Protein AF-A0A7S2C6B4-F1 (afdb_monomer)

Structure (mmCIF, N/CA/C/O backbone):
data_AF-A0A7S2C6B4-F1
#
_entry.id   AF-A0A7S2C6B4-F1
#
loop_
_atom_site.group_PDB
_atom_site.id
_atom_site.type_symbol
_atom_site.label_atom_id
_atom_site.label_alt_id
_atom_site.label_comp_id
_atom_site.label_asym_id
_atom_site.label_entity_id
_atom_site.label_seq_id
_atom_site.pdbx_PDB_ins_code
_atom_site.Cartn_x
_atom_site.Cartn_y
_atom_site.Cartn_z
_atom_site.occupancy
_atom_site.B_iso_or_equiv
_atom_site.auth_seq_id
_atom_site.auth_comp_id
_atom_site.auth_asym_id
_atom_site.auth_atom_id
_atom_site.pdbx_PDB_model_num
ATOM 1 N N . ALA A 1 1 ? 11.530 27.126 -8.530 1.00 36.25 1 ALA A N 1
ATOM 2 C CA . ALA A 1 1 ? 12.152 25.806 -8.735 1.00 36.25 1 ALA A CA 1
ATOM 3 C C . ALA A 1 1 ? 11.802 25.350 -10.143 1.00 36.25 1 ALA A C 1
ATOM 5 O O . ALA A 1 1 ? 10.624 25.325 -10.472 1.00 36.25 1 ALA A O 1
ATOM 6 N N . SER A 1 2 ? 12.800 25.120 -10.995 1.00 27.25 2 SER A N 1
ATOM 7 C CA . SER A 1 2 ? 12.590 24.554 -12.332 1.00 27.25 2 SER A CA 1
ATOM 8 C C . SER A 1 2 ? 12.256 23.076 -12.157 1.00 27.25 2 SER A C 1
ATOM 10 O O . SER A 1 2 ? 13.082 22.339 -11.627 1.00 27.25 2 SER A O 1
ATOM 12 N N . ALA A 1 3 ? 11.052 22.653 -12.540 1.00 26.67 3 ALA A N 1
ATOM 13 C CA . ALA A 1 3 ? 10.725 21.238 -12.624 1.00 26.67 3 ALA A CA 1
ATOM 14 C C . ALA A 1 3 ? 11.462 20.669 -13.842 1.00 26.67 3 ALA A C 1
ATOM 16 O O . ALA A 1 3 ? 11.005 20.804 -14.976 1.00 26.67 3 ALA A O 1
ATOM 17 N N . THR A 1 4 ? 12.648 20.104 -13.621 1.00 36.50 4 THR A N 1
ATOM 18 C CA . THR A 1 4 ? 13.326 19.296 -14.632 1.00 36.50 4 THR A CA 1
ATOM 19 C C . THR A 1 4 ? 12.433 18.088 -14.886 1.00 36.50 4 THR A C 1
ATOM 21 O O . THR A 1 4 ? 12.272 17.232 -14.020 1.00 36.50 4 THR A O 1
ATOM 24 N N . VAL A 1 5 ? 11.762 18.069 -16.036 1.00 41.09 5 VAL A N 1
ATOM 25 C CA . VAL A 1 5 ? 10.973 16.917 -16.470 1.00 41.09 5 VAL A CA 1
ATOM 26 C C . VAL A 1 5 ? 11.953 15.762 -16.644 1.00 41.09 5 VAL A C 1
ATOM 28 O O . VAL A 1 5 ? 12.803 15.812 -17.530 1.00 41.09 5 VAL A O 1
ATOM 31 N N . PHE A 1 6 ? 11.861 14.759 -15.771 1.00 48.81 6 PHE A N 1
ATOM 32 C CA . PHE A 1 6 ? 12.649 13.532 -15.842 1.00 48.81 6 PHE A CA 1
ATOM 33 C C . PHE A 1 6 ? 12.319 12.800 -17.149 1.00 48.81 6 PHE A C 1
ATOM 35 O O . PHE A 1 6 ? 11.300 12.123 -17.249 1.00 48.81 6 PHE A O 1
ATOM 42 N N . ARG A 1 7 ? 13.159 12.986 -18.172 1.00 48.19 7 ARG A N 1
ATOM 43 C CA . ARG A 1 7 ? 13.064 12.287 -19.466 1.00 48.19 7 ARG A CA 1
ATOM 44 C C . ARG A 1 7 ? 13.797 10.946 -19.471 1.00 48.19 7 ARG A C 1
ATOM 46 O O . ARG A 1 7 ? 13.500 10.105 -20.307 1.00 48.19 7 ARG A O 1
ATOM 53 N N . GLU A 1 8 ? 14.688 10.719 -18.509 1.00 49.28 8 GLU A N 1
ATOM 54 C CA . GLU A 1 8 ? 15.528 9.516 -18.445 1.00 49.28 8 GLU A CA 1
ATOM 55 C C . GLU A 1 8 ? 14.711 8.227 -18.289 1.00 49.28 8 GLU A C 1
ATOM 57 O O . GLU A 1 8 ? 15.051 7.222 -18.899 1.00 49.28 8 GLU A O 1
ATOM 62 N N . GLY A 1 9 ? 13.575 8.251 -17.579 1.00 46.28 9 GLY A N 1
ATOM 63 C CA . GLY A 1 9 ? 12.690 7.082 -17.466 1.00 46.28 9 GLY A CA 1
ATOM 64 C C . GLY A 1 9 ? 12.099 6.601 -18.801 1.00 46.28 9 GLY A C 1
ATOM 65 O O . GLY A 1 9 ? 11.677 5.453 -18.883 1.00 46.28 9 GLY A O 1
ATOM 66 N N . LEU A 1 10 ? 12.090 7.461 -19.830 1.00 48.50 10 LEU A N 1
ATOM 67 C CA . LEU A 1 10 ? 11.632 7.164 -21.192 1.00 48.50 10 LEU A CA 1
ATOM 68 C C . LEU A 1 10 ? 12.767 6.754 -22.146 1.00 48.50 10 LEU A C 1
ATOM 70 O O . LEU A 1 10 ? 12.484 6.105 -23.145 1.00 48.50 10 LEU A O 1
ATOM 74 N N . GLU A 1 11 ? 14.016 7.155 -21.887 1.00 51.03 11 GLU A N 1
ATOM 75 C CA . GLU A 1 11 ? 15.177 6.815 -22.737 1.00 51.03 11 GLU A CA 1
ATOM 76 C C . GLU A 1 11 ? 15.899 5.548 -22.274 1.00 51.03 11 GLU A C 1
ATOM 78 O O . GLU A 1 11 ? 16.556 4.864 -23.065 1.00 51.03 11 GLU A O 1
ATOM 83 N N . VAL A 1 12 ? 15.727 5.197 -20.998 1.00 50.22 12 VAL A N 1
ATOM 84 C CA . VAL A 1 12 ? 16.008 3.858 -20.500 1.00 50.22 12 VAL A CA 1
ATOM 85 C C . VAL A 1 12 ? 15.192 2.909 -21.378 1.00 50.22 12 VAL A C 1
ATOM 87 O O . VAL A 1 12 ? 13.972 3.004 -21.476 1.00 50.22 12 VAL A O 1
ATOM 90 N N . VAL A 1 13 ? 15.906 1.994 -22.021 1.00 52.84 13 VAL A N 1
ATOM 91 C CA . VAL A 1 13 ? 15.406 0.829 -22.744 1.00 52.84 13 VAL A CA 1
ATOM 92 C C . VAL A 1 13 ? 15.121 0.894 -24.254 1.00 52.84 13 VAL A C 1
ATOM 94 O O . VAL A 1 13 ? 14.290 0.167 -24.774 1.00 52.84 13 VAL A O 1
ATOM 97 N N . ALA A 1 14 ? 15.941 1.573 -25.048 1.00 49.19 14 ALA A N 1
ATOM 98 C CA . ALA A 1 14 ? 15.907 1.339 -26.503 1.00 49.19 14 ALA A CA 1
ATOM 99 C C . ALA A 1 14 ? 16.356 -0.085 -26.951 1.00 49.19 14 ALA A C 1
ATOM 101 O O . ALA A 1 14 ? 16.267 -0.390 -28.136 1.00 49.19 14 ALA A O 1
ATOM 102 N N . ASN A 1 15 ? 16.843 -0.965 -26.051 1.00 50.81 15 ASN A N 1
ATOM 103 C CA . ASN A 1 15 ? 17.500 -2.227 -26.446 1.00 50.81 15 ASN A CA 1
ATOM 104 C C . ASN A 1 15 ? 16.977 -3.542 -25.825 1.00 50.81 15 ASN A C 1
ATOM 106 O O . ASN A 1 15 ? 17.427 -4.590 -26.284 1.00 50.81 15 ASN A O 1
ATOM 110 N N . SER A 1 16 ? 16.059 -3.533 -24.841 1.00 55.06 16 SER A N 1
ATOM 111 C CA . SER A 1 16 ? 15.252 -4.700 -24.378 1.00 55.06 16 SER A CA 1
ATOM 112 C C . SER A 1 16 ? 14.474 -4.367 -23.092 1.00 55.06 16 SER A C 1
ATOM 114 O O . SER A 1 16 ? 15.006 -4.565 -21.999 1.00 55.06 16 SER A O 1
ATOM 116 N N . ALA A 1 17 ? 13.229 -3.864 -23.170 1.00 60.38 17 ALA A N 1
ATOM 117 C CA . ALA A 1 17 ? 12.369 -3.762 -21.974 1.00 60.38 17 ALA A CA 1
ATOM 118 C C . ALA A 1 17 ? 11.771 -5.111 -21.674 1.00 60.38 17 ALA A C 1
ATOM 120 O O . ALA A 1 17 ? 10.615 -5.408 -21.971 1.00 60.38 17 ALA A O 1
ATOM 121 N N . GLU A 1 18 ? 12.599 -5.935 -21.062 1.00 71.25 18 GLU A N 1
ATOM 122 C CA . GLU A 1 18 ? 12.124 -7.016 -20.231 1.00 71.25 18 GLU A CA 1
ATOM 123 C C . GLU A 1 18 ? 12.005 -6.501 -18.796 1.00 71.25 18 GLU A C 1
ATOM 125 O O . GLU A 1 18 ? 12.754 -5.620 -18.369 1.00 71.25 18 GLU A O 1
ATOM 130 N N . ASN A 1 19 ? 11.035 -7.022 -18.047 1.00 76.12 19 ASN A N 1
ATOM 131 C CA . ASN A 1 19 ? 10.945 -6.717 -16.623 1.00 76.12 19 ASN A CA 1
ATOM 132 C C . ASN A 1 19 ? 12.247 -7.181 -15.949 1.00 76.12 19 ASN A C 1
ATOM 134 O O . ASN A 1 19 ? 12.717 -8.289 -16.204 1.00 76.12 19 ASN A O 1
ATOM 138 N N . GLY A 1 20 ? 12.830 -6.330 -15.109 1.00 75.94 20 GLY A N 1
ATOM 139 C CA . GLY A 1 20 ? 14.137 -6.548 -14.491 1.00 75.94 20 GLY A CA 1
ATOM 140 C C . GLY A 1 20 ? 15.334 -6.120 -15.348 1.00 75.94 20 GLY A C 1
ATOM 141 O O . GLY A 1 20 ? 16.466 -6.223 -14.878 1.00 75.94 20 GLY A O 1
ATOM 142 N N . ALA A 1 21 ? 15.129 -5.620 -16.575 1.00 79.81 21 ALA A N 1
ATOM 143 C CA . ALA A 1 21 ? 16.207 -5.003 -17.344 1.00 79.81 21 ALA A CA 1
ATOM 144 C C . ALA A 1 21 ? 16.736 -3.761 -16.612 1.00 79.81 21 ALA A C 1
ATOM 146 O O . ALA A 1 21 ? 15.961 -2.983 -16.050 1.00 79.81 21 ALA A O 1
ATOM 147 N N . THR A 1 22 ? 18.053 -3.565 -16.631 1.00 80.12 22 THR A N 1
ATOM 148 C CA . THR A 1 22 ? 18.707 -2.428 -15.978 1.00 80.12 22 THR A CA 1
ATOM 149 C C . THR A 1 22 ? 19.545 -1.615 -16.956 1.00 80.12 22 THR A C 1
ATOM 151 O O . THR A 1 22 ? 20.065 -2.130 -17.945 1.00 80.12 22 THR A O 1
ATOM 154 N N . THR A 1 23 ? 19.687 -0.325 -16.672 1.00 77.19 23 THR A N 1
ATOM 155 C CA . THR A 1 23 ? 20.652 0.570 -17.318 1.00 77.19 23 THR A CA 1
ATOM 156 C C . THR A 1 23 ? 21.228 1.529 -16.281 1.00 77.19 23 THR A C 1
ATOM 158 O O . THR A 1 23 ? 20.767 1.581 -15.142 1.00 77.19 23 THR A O 1
ATOM 161 N N . THR A 1 24 ? 22.230 2.303 -16.671 1.00 77.56 24 THR A N 1
ATOM 162 C CA . THR A 1 24 ? 22.796 3.378 -15.855 1.00 77.56 24 THR A CA 1
ATOM 163 C C . THR A 1 24 ? 22.259 4.718 -16.355 1.00 77.56 24 THR A C 1
ATOM 165 O O . THR A 1 24 ? 22.302 4.967 -17.559 1.00 77.56 24 THR A O 1
ATOM 168 N N . GLY A 1 25 ? 21.712 5.540 -15.456 1.00 71.62 25 GLY A N 1
ATOM 169 C CA . GLY A 1 25 ? 21.288 6.912 -15.755 1.00 71.62 25 GLY A CA 1
ATOM 170 C C . GLY A 1 25 ? 22.475 7.867 -15.907 1.00 71.62 25 GLY A C 1
ATOM 171 O O . GLY A 1 25 ? 23.613 7.510 -15.593 1.00 71.62 25 GLY A O 1
ATOM 172 N N . ASP A 1 26 ? 22.216 9.099 -16.351 1.00 71.25 26 ASP A N 1
ATOM 173 C CA . ASP A 1 26 ? 23.256 10.124 -16.555 1.00 71.25 26 ASP A CA 1
ATOM 174 C C . ASP A 1 26 ? 23.971 10.516 -15.248 1.00 71.25 26 ASP A C 1
ATOM 176 O O . ASP A 1 26 ? 25.105 10.999 -15.257 1.00 71.25 26 ASP A O 1
ATOM 180 N N . ASP A 1 27 ? 23.325 10.270 -14.107 1.00 70.31 27 ASP A N 1
ATOM 181 C CA . ASP A 1 27 ? 23.867 10.454 -12.762 1.00 70.31 27 ASP A CA 1
ATOM 182 C C . ASP A 1 27 ? 24.684 9.256 -12.243 1.00 70.31 27 ASP A C 1
ATOM 184 O O . ASP A 1 27 ? 25.191 9.298 -11.122 1.00 70.31 27 ASP A O 1
ATOM 188 N N . GLY A 1 28 ? 24.859 8.207 -13.052 1.00 75.19 28 GLY A N 1
ATOM 189 C CA . GLY A 1 28 ? 25.600 7.000 -12.684 1.00 75.19 28 GLY A CA 1
ATOM 190 C C . GLY A 1 28 ? 24.797 5.996 -11.849 1.00 75.19 28 GLY A C 1
ATOM 191 O O . GLY A 1 28 ? 25.332 4.942 -11.500 1.00 75.19 28 GLY A O 1
ATOM 192 N N . GLU A 1 29 ? 23.530 6.285 -11.543 1.00 78.31 29 GLU A N 1
ATOM 193 C CA . GLU A 1 29 ? 22.669 5.405 -10.750 1.00 78.31 29 GLU A CA 1
ATOM 194 C C . GLU A 1 29 ? 22.023 4.318 -11.618 1.00 78.31 29 GLU A C 1
ATOM 196 O O . GLU A 1 29 ? 21.730 4.513 -12.801 1.00 78.31 29 GLU A O 1
ATOM 201 N N . VAL A 1 30 ? 21.763 3.149 -11.027 1.00 82.19 30 VAL A N 1
ATOM 202 C CA . VAL A 1 30 ? 21.107 2.041 -11.736 1.00 82.19 30 VAL A CA 1
ATOM 203 C C . VAL A 1 30 ? 19.598 2.278 -11.799 1.00 82.19 30 VAL A C 1
ATOM 205 O O . VAL A 1 30 ? 18.934 2.428 -10.769 1.00 82.19 30 VAL A O 1
ATOM 208 N N . VAL A 1 31 ? 19.062 2.262 -13.017 1.00 83.19 31 VAL A N 1
ATOM 209 C CA . VAL A 1 31 ? 17.630 2.301 -13.323 1.00 83.19 31 VAL A CA 1
ATOM 210 C C . VAL A 1 31 ? 17.178 0.912 -13.755 1.00 83.19 31 VAL A C 1
ATOM 212 O O . VAL A 1 31 ? 17.779 0.309 -14.638 1.00 83.19 31 VAL A O 1
ATOM 215 N N . GLU A 1 32 ? 16.110 0.416 -13.150 1.00 85.94 32 GLU A N 1
ATOM 216 C CA . GLU A 1 32 ? 15.496 -0.885 -13.396 1.00 85.94 32 GLU A CA 1
ATOM 217 C C . GLU A 1 32 ? 14.098 -0.717 -13.990 1.00 85.94 32 GLU A C 1
ATOM 219 O O . GLU A 1 32 ? 13.319 0.129 -13.551 1.00 85.94 32 GLU A O 1
ATOM 224 N N . VAL A 1 33 ? 13.755 -1.557 -14.961 1.00 85.06 33 VAL A N 1
ATOM 225 C CA . VAL A 1 33 ? 12.405 -1.665 -15.515 1.00 85.06 33 VAL A CA 1
ATOM 226 C C . VAL A 1 33 ? 11.575 -2.576 -14.627 1.00 85.06 33 VAL A C 1
ATOM 228 O O . VAL A 1 33 ? 11.818 -3.778 -14.567 1.00 85.06 33 VAL A O 1
ATOM 231 N N . ILE A 1 34 ? 10.558 -2.023 -13.976 1.00 85.38 34 ILE A N 1
ATOM 232 C CA . ILE A 1 34 ? 9.606 -2.810 -13.187 1.00 85.38 34 ILE A CA 1
ATOM 233 C C . ILE A 1 34 ? 8.564 -3.428 -14.119 1.00 85.38 34 ILE A C 1
ATOM 235 O O . ILE A 1 34 ? 8.355 -4.641 -14.101 1.00 85.38 34 ILE A O 1
ATOM 239 N N . TRP A 1 35 ? 7.977 -2.601 -14.990 1.00 84.25 35 TRP A N 1
ATOM 240 C CA . TRP A 1 35 ? 7.002 -3.025 -15.995 1.00 84.25 35 TRP A CA 1
ATOM 241 C C . TRP A 1 35 ? 7.274 -2.378 -17.348 1.00 84.25 35 TRP A C 1
ATOM 243 O O . TRP A 1 35 ? 7.650 -1.208 -17.425 1.00 84.25 35 TRP A O 1
ATOM 253 N N . LYS A 1 36 ? 7.028 -3.130 -18.421 1.00 83.00 36 LYS A N 1
ATOM 254 C CA . LYS A 1 36 ? 7.107 -2.670 -19.814 1.00 83.00 36 LYS A CA 1
ATOM 255 C C . LYS A 1 36 ? 5.753 -2.233 -20.368 1.00 83.00 36 LYS A C 1
ATOM 257 O O . LYS A 1 36 ? 4.713 -2.719 -19.922 1.00 83.00 36 LYS A O 1
ATOM 262 N N . TYR A 1 37 ? 5.769 -1.387 -21.397 1.00 81.44 37 TYR A N 1
ATOM 263 C CA . TYR A 1 37 ? 4.576 -1.178 -22.218 1.00 81.44 37 TYR A CA 1
ATOM 264 C C . TYR A 1 37 ? 4.215 -2.462 -22.973 1.00 81.44 37 TYR A C 1
ATOM 266 O O . TYR A 1 37 ? 5.082 -3.158 -23.504 1.00 81.44 37 TYR A O 1
ATOM 274 N N . THR A 1 38 ? 2.923 -2.775 -23.027 1.00 82.56 38 THR A N 1
ATOM 275 C CA . THR A 1 38 ? 2.388 -3.934 -23.760 1.00 82.56 38 THR A CA 1
ATOM 276 C C . THR A 1 38 ? 1.736 -3.548 -25.086 1.00 82.56 38 THR A C 1
ATOM 278 O O . THR A 1 38 ? 1.417 -4.428 -25.885 1.00 82.56 38 THR A O 1
ATOM 281 N N . ASP A 1 39 ? 1.542 -2.251 -25.339 1.00 80.50 39 ASP A N 1
ATOM 282 C CA . ASP A 1 39 ? 0.969 -1.760 -26.586 1.00 80.50 39 ASP A CA 1
ATOM 283 C C . ASP A 1 39 ? 1.946 -1.869 -27.769 1.00 80.50 39 ASP A C 1
ATOM 285 O O . ASP A 1 39 ? 3.161 -2.017 -27.621 1.00 80.50 39 ASP A O 1
ATOM 289 N N . SER A 1 40 ? 1.398 -1.783 -28.980 1.00 80.44 40 SER A N 1
ATOM 290 C CA . SER A 1 40 ? 2.157 -1.952 -30.219 1.00 80.44 40 SER A CA 1
ATOM 291 C C . SER A 1 40 ? 3.066 -0.776 -30.574 1.00 80.44 40 SER A C 1
ATOM 293 O O . SER A 1 40 ? 3.855 -0.905 -31.503 1.00 80.44 40 SER A O 1
ATOM 295 N N . PHE A 1 41 ? 2.925 0.379 -29.923 1.00 82.75 41 PHE A N 1
ATOM 296 C CA . PHE A 1 41 ? 3.717 1.567 -30.217 1.00 82.75 41 PHE A CA 1
ATOM 297 C C . PHE A 1 41 ? 4.898 1.671 -29.250 1.00 82.75 41 PHE A C 1
ATOM 299 O O . PHE A 1 41 ? 6.033 1.424 -29.646 1.00 82.75 41 PHE A O 1
ATOM 306 N N . PHE A 1 42 ? 4.648 1.958 -27.974 1.00 79.31 42 PHE A N 1
ATOM 307 C CA . PHE A 1 42 ? 5.687 2.092 -26.954 1.00 79.31 42 PHE A CA 1
ATOM 308 C C . PHE A 1 42 ? 6.327 0.747 -26.602 1.00 79.31 42 PHE A C 1
ATOM 310 O O . PHE A 1 42 ? 7.535 0.688 -26.369 1.00 79.31 42 PHE A O 1
ATOM 317 N N . GLY A 1 43 ? 5.554 -0.345 -26.631 1.00 75.94 43 GLY A N 1
ATOM 318 C CA . GLY A 1 43 ? 6.086 -1.693 -26.419 1.00 75.94 43 GLY A CA 1
ATOM 319 C C . GLY A 1 43 ? 7.001 -2.153 -27.557 1.00 75.94 43 GLY A C 1
ATOM 320 O O . GLY A 1 43 ? 8.036 -2.763 -27.299 1.00 75.94 43 GLY A O 1
ATOM 321 N N . ALA A 1 44 ? 6.691 -1.799 -28.812 1.00 76.44 44 ALA A N 1
ATOM 322 C CA . ALA A 1 44 ? 7.563 -2.094 -29.957 1.00 76.44 44 ALA A CA 1
ATOM 323 C C . ALA A 1 44 ? 8.859 -1.268 -29.952 1.00 76.44 44 ALA A C 1
ATOM 325 O O . ALA A 1 44 ? 9.881 -1.726 -30.457 1.00 76.44 44 ALA A O 1
ATOM 326 N N . LEU A 1 45 ? 8.822 -0.072 -29.357 1.00 76.62 45 LEU A N 1
ATOM 327 C CA . LEU A 1 45 ? 10.007 0.749 -29.090 1.00 76.62 45 LEU A CA 1
ATOM 328 C C . LEU A 1 45 ? 10.817 0.249 -27.885 1.00 76.62 45 LEU A C 1
ATOM 330 O O . LEU A 1 45 ? 11.885 0.787 -27.607 1.00 76.62 45 LEU A O 1
ATOM 334 N N . GLY A 1 46 ? 10.321 -0.776 -27.187 1.00 73.56 46 GLY A N 1
ATOM 335 C CA . GLY A 1 46 ? 10.997 -1.389 -26.058 1.00 73.56 46 GLY A CA 1
ATOM 336 C C . GLY A 1 46 ? 11.006 -0.523 -24.809 1.00 73.56 46 GLY A C 1
ATOM 337 O O . GLY A 1 46 ? 11.895 -0.711 -24.005 1.00 73.56 46 GLY A O 1
ATOM 338 N N . LEU A 1 47 ? 10.066 0.404 -24.608 1.00 77.56 47 LEU A N 1
ATOM 339 C CA . LEU A 1 47 ? 10.122 1.326 -23.467 1.00 77.56 47 LEU A CA 1
ATOM 340 C C . LEU A 1 47 ? 9.579 0.714 -22.163 1.00 77.56 47 LEU A C 1
ATOM 342 O O . LEU A 1 47 ? 8.639 -0.090 -22.158 1.00 77.56 47 LEU A O 1
ATOM 346 N N . GLY A 1 48 ? 10.139 1.153 -21.032 1.00 79.44 48 GLY A N 1
ATOM 347 C CA . GLY A 1 48 ? 9.607 0.867 -19.698 1.00 79.44 48 GLY A CA 1
ATOM 348 C C . GLY A 1 48 ? 8.365 1.712 -19.388 1.00 79.44 48 GLY A C 1
ATOM 349 O O . GLY A 1 48 ? 8.382 2.929 -19.548 1.00 79.44 48 GLY A O 1
ATOM 350 N N . ALA A 1 49 ? 7.291 1.079 -18.918 1.00 82.00 49 ALA A N 1
ATOM 351 C CA . ALA A 1 49 ? 6.093 1.761 -18.418 1.00 82.00 49 ALA A CA 1
ATOM 352 C C . ALA A 1 49 ? 6.264 2.225 -16.964 1.00 82.00 49 ALA A C 1
ATOM 354 O O . ALA A 1 49 ? 5.768 3.289 -16.586 1.00 82.00 49 ALA A O 1
ATOM 355 N N . VAL A 1 50 ? 6.991 1.440 -16.162 1.00 84.75 50 VAL A N 1
ATOM 356 C CA . VAL A 1 50 ? 7.385 1.785 -14.794 1.00 84.75 50 VAL A CA 1
ATOM 357 C C . VAL A 1 50 ? 8.852 1.481 -14.595 1.00 84.75 50 VAL A C 1
ATOM 359 O O . VAL A 1 50 ? 9.307 0.376 -14.901 1.00 84.75 50 VAL A O 1
ATOM 362 N N . THR A 1 51 ? 9.579 2.445 -14.044 1.00 85.38 51 THR A N 1
ATOM 363 C CA . THR A 1 51 ? 10.999 2.297 -13.734 1.00 85.38 51 THR A CA 1
ATOM 364 C C . THR A 1 51 ? 11.285 2.649 -12.284 1.00 85.38 51 THR A C 1
ATOM 366 O O . THR A 1 51 ? 10.617 3.484 -11.676 1.00 85.38 51 THR A O 1
ATOM 369 N N . ARG A 1 52 ? 12.291 1.989 -11.720 1.00 85.12 52 ARG A N 1
ATOM 370 C CA . ARG A 1 52 ? 12.792 2.195 -10.366 1.00 85.12 52 ARG A CA 1
ATOM 371 C C . ARG A 1 52 ? 14.250 2.613 -10.439 1.00 85.12 52 ARG A C 1
ATOM 373 O O . ARG A 1 52 ? 15.038 1.989 -11.137 1.00 85.12 52 ARG A O 1
ATOM 380 N N . ARG A 1 53 ? 14.636 3.608 -9.650 1.00 84.44 53 ARG A N 1
ATOM 381 C CA . ARG A 1 53 ? 16.028 4.011 -9.456 1.00 84.44 53 ARG A CA 1
ATOM 382 C C . ARG A 1 53 ? 16.340 4.057 -7.972 1.00 84.44 53 ARG A C 1
ATOM 384 O O . ARG A 1 53 ? 15.629 4.717 -7.215 1.00 84.44 53 ARG A O 1
ATOM 391 N N . ARG A 1 54 ? 17.407 3.380 -7.554 1.00 80.56 54 ARG A N 1
ATOM 392 C CA . ARG A 1 54 ? 17.922 3.479 -6.183 1.00 80.56 54 ARG A CA 1
ATOM 393 C C . ARG A 1 54 ? 19.008 4.543 -6.155 1.00 80.56 54 ARG A C 1
ATOM 395 O O . ARG A 1 54 ? 19.908 4.507 -6.979 1.00 80.56 54 ARG A O 1
ATOM 402 N N . LEU A 1 55 ? 18.886 5.494 -5.237 1.00 79.69 55 LEU A N 1
ATOM 403 C CA . LEU A 1 55 ? 19.838 6.581 -5.049 1.00 79.69 55 LEU A CA 1
ATOM 404 C C . LEU A 1 55 ? 20.909 6.115 -4.063 1.00 79.69 55 LEU A C 1
ATOM 406 O O . LEU A 1 55 ? 20.583 5.746 -2.930 1.00 79.69 55 LEU A O 1
ATOM 410 N N . SER A 1 56 ? 22.168 6.125 -4.492 1.00 71.25 56 SER A N 1
ATOM 411 C CA . SER A 1 56 ? 23.324 5.668 -3.716 1.00 71.25 56 SER A CA 1
ATOM 412 C C . SER A 1 56 ? 24.197 6.816 -3.187 1.00 71.25 56 SER A C 1
ATOM 414 O O . SER A 1 56 ? 25.236 6.580 -2.568 1.00 71.25 56 SER A O 1
ATOM 416 N N . SER A 1 57 ? 23.773 8.070 -3.381 1.00 65.56 57 SER A N 1
ATOM 417 C CA . SER A 1 57 ? 24.568 9.249 -3.022 1.00 65.56 57 SER A CA 1
ATOM 418 C C . SER A 1 57 ? 24.909 9.362 -1.523 1.00 65.56 57 SER A C 1
ATOM 420 O O . SER A 1 57 ? 24.153 8.955 -0.640 1.00 65.56 57 SER A O 1
ATOM 422 N N . ALA A 1 58 ? 26.024 10.043 -1.230 1.00 55.84 58 ALA A N 1
ATOM 423 C CA . ALA A 1 58 ? 26.523 10.322 0.123 1.00 55.84 58 ALA A CA 1
ATOM 424 C C . ALA A 1 58 ? 25.551 11.111 1.035 1.00 55.84 58 ALA A C 1
ATOM 426 O O . ALA A 1 58 ? 25.798 11.219 2.234 1.00 55.84 58 ALA A O 1
ATOM 427 N N . ALA A 1 59 ? 24.463 11.666 0.484 1.00 57.09 59 ALA A N 1
ATOM 428 C CA . ALA A 1 59 ? 23.426 12.392 1.219 1.00 57.09 59 ALA A CA 1
ATOM 429 C C . ALA A 1 59 ? 22.295 11.489 1.758 1.00 57.09 59 ALA A C 1
ATOM 431 O O . ALA A 1 59 ? 21.445 11.972 2.505 1.00 57.09 59 ALA A O 1
ATOM 432 N N . GLY A 1 60 ? 22.285 10.197 1.409 1.00 60.41 60 GLY A N 1
ATOM 433 C CA . GLY A 1 60 ? 21.325 9.215 1.915 1.00 60.41 60 GLY A CA 1
ATOM 434 C C . GLY A 1 60 ? 20.898 8.190 0.864 1.00 60.41 60 GLY A C 1
ATOM 435 O O . GLY A 1 60 ? 20.928 8.458 -0.336 1.00 60.41 60 GLY A O 1
ATOM 436 N N . SER A 1 61 ? 20.474 7.017 1.338 1.00 72.12 61 SER A N 1
ATOM 437 C CA . SER A 1 61 ? 19.814 5.995 0.523 1.00 72.12 61 SER A CA 1
ATOM 438 C C . SER A 1 61 ? 18.365 6.390 0.247 1.00 72.12 61 SER A C 1
ATOM 440 O O . SER A 1 61 ? 17.647 6.774 1.172 1.00 72.12 61 SER A O 1
ATOM 442 N N . GLY A 1 62 ? 17.915 6.247 -0.995 1.00 77.88 62 GLY A N 1
ATOM 443 C CA . GLY A 1 62 ? 16.529 6.514 -1.371 1.00 77.88 62 GLY A CA 1
ATOM 444 C C . GLY A 1 62 ? 16.112 5.747 -2.616 1.00 77.88 62 GLY A C 1
ATOM 445 O O . GLY A 1 62 ? 16.929 5.104 -3.272 1.00 77.88 62 GLY A O 1
ATOM 446 N N . GLU A 1 63 ? 14.833 5.823 -2.951 1.00 81.88 63 GLU A N 1
ATOM 447 C CA . GLU A 1 63 ? 14.269 5.206 -4.146 1.00 81.88 63 GLU A CA 1
ATOM 448 C C . GLU A 1 63 ? 13.375 6.217 -4.862 1.00 81.88 63 GLU A C 1
ATOM 450 O O . GLU A 1 63 ? 12.649 6.984 -4.228 1.00 81.88 63 GLU A O 1
ATOM 455 N N . VAL A 1 64 ? 13.448 6.224 -6.189 1.00 83.75 64 VAL A N 1
ATOM 456 C CA . VAL A 1 64 ? 12.544 6.968 -7.063 1.00 83.75 64 VAL A CA 1
ATOM 457 C C . VAL A 1 64 ? 11.868 5.966 -7.979 1.00 83.75 64 VAL A C 1
ATOM 459 O O . VAL A 1 64 ? 12.545 5.210 -8.677 1.00 83.75 64 VAL A O 1
ATOM 462 N N . VAL A 1 65 ? 10.540 5.980 -7.995 1.00 84.88 65 VAL A N 1
ATOM 463 C CA . VAL A 1 65 ? 9.737 5.169 -8.908 1.00 84.88 65 VAL A CA 1
ATOM 464 C C . VAL A 1 65 ? 9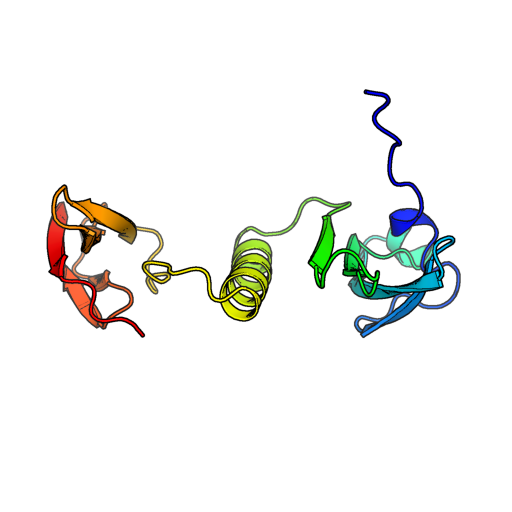.004 6.101 -9.863 1.00 84.88 65 VAL A C 1
ATOM 466 O O . VAL A 1 65 ? 8.289 7.005 -9.431 1.00 84.88 65 VAL A O 1
ATOM 469 N N . TYR A 1 66 ? 9.213 5.908 -11.163 1.00 84.25 66 TYR A N 1
ATOM 470 C CA . TYR A 1 66 ? 8.551 6.661 -12.220 1.00 84.25 66 TYR A CA 1
ATOM 471 C C . TYR A 1 66 ? 7.458 5.810 -12.857 1.00 84.25 66 TYR A C 1
ATOM 473 O O . TYR A 1 66 ? 7.708 4.686 -13.288 1.00 84.25 66 TYR A O 1
ATOM 481 N N . VAL A 1 67 ? 6.254 6.374 -12.941 1.00 86.06 67 VAL A N 1
ATOM 482 C CA . VAL A 1 67 ? 5.079 5.761 -13.563 1.00 86.06 67 VAL A CA 1
ATOM 483 C C . VAL A 1 67 ? 4.721 6.574 -14.804 1.00 86.06 67 VAL A C 1
ATOM 485 O O . VAL A 1 67 ? 4.233 7.697 -14.693 1.00 86.06 67 VAL A O 1
ATOM 488 N N . GLY A 1 68 ? 5.005 6.020 -15.983 1.00 79.69 68 GLY A N 1
ATOM 489 C CA . GLY A 1 68 ? 4.777 6.682 -17.272 1.00 79.69 68 GLY A CA 1
ATOM 490 C C . GLY A 1 68 ? 3.413 6.388 -17.904 1.00 79.69 68 GLY A C 1
ATOM 491 O O . GLY A 1 68 ? 3.017 7.082 -18.838 1.00 79.69 68 GLY A O 1
ATOM 492 N N . ALA A 1 69 ? 2.693 5.386 -17.396 1.00 77.31 69 ALA A N 1
ATOM 493 C CA . ALA A 1 69 ? 1.434 4.897 -17.952 1.00 77.31 69 ALA A CA 1
ATOM 494 C C . ALA A 1 69 ? 0.306 4.898 -16.912 1.00 77.31 69 ALA A C 1
ATOM 496 O O . ALA A 1 69 ? 0.551 4.939 -15.708 1.00 77.31 69 ALA A O 1
ATOM 497 N N . GLY A 1 70 ? -0.941 4.798 -17.381 1.00 76.75 70 GLY A N 1
ATOM 498 C CA . GLY A 1 70 ? -2.043 4.374 -16.519 1.00 76.75 70 GLY A CA 1
ATOM 499 C C . GLY A 1 70 ? -1.821 2.923 -16.094 1.00 76.75 70 GLY A C 1
ATOM 500 O O . GLY A 1 70 ? -1.586 2.068 -16.945 1.00 76.75 70 GLY A O 1
ATOM 501 N N . ILE A 1 71 ? -1.866 2.663 -14.790 1.00 76.19 71 ILE A N 1
ATOM 502 C CA . ILE A 1 71 ? -1.648 1.339 -14.199 1.00 76.19 71 ILE A CA 1
ATOM 503 C C . ILE A 1 71 ? -2.945 0.902 -13.528 1.00 76.19 71 ILE A C 1
ATOM 505 O O . ILE A 1 71 ? -3.647 1.728 -12.940 1.00 76.19 71 ILE A O 1
ATOM 509 N N . GLU A 1 72 ? -3.252 -0.390 -13.616 1.00 78.50 72 GLU A N 1
ATOM 510 C CA . GLU A 1 72 ? -4.366 -0.985 -12.881 1.00 78.50 72 GLU A CA 1
ATOM 511 C C . GLU A 1 72 ? -4.179 -0.780 -11.363 1.00 78.50 72 GLU A C 1
ATOM 513 O O . GLU A 1 72 ? -3.062 -0.942 -10.853 1.00 78.50 72 GLU A O 1
ATOM 518 N N . PRO A 1 73 ? -5.233 -0.399 -10.619 1.00 76.25 73 PRO A N 1
ATOM 519 C CA . PRO A 1 73 ? -5.120 -0.074 -9.199 1.00 76.25 73 PRO A CA 1
ATOM 520 C C . PRO A 1 73 ? -4.428 -1.156 -8.359 1.00 76.25 73 PRO A C 1
ATOM 522 O O . PRO A 1 73 ? -3.618 -0.825 -7.495 1.00 76.25 73 PRO A O 1
ATOM 525 N N . GLU A 1 74 ? -4.678 -2.437 -8.633 1.00 77.81 74 GLU A N 1
ATOM 526 C CA . GLU A 1 74 ? -4.112 -3.567 -7.886 1.00 77.81 74 GLU A CA 1
ATOM 527 C C . GLU A 1 74 ? -2.586 -3.660 -8.036 1.00 77.81 74 GLU A C 1
ATOM 529 O O . GLU A 1 74 ? -1.855 -3.910 -7.068 1.00 77.81 74 GLU A O 1
ATOM 534 N N . ALA A 1 75 ? -2.078 -3.404 -9.243 1.00 77.94 75 ALA A N 1
ATOM 535 C CA . ALA A 1 75 ? -0.643 -3.355 -9.490 1.00 77.94 75 ALA A CA 1
ATOM 536 C C . ALA A 1 75 ? -0.010 -2.166 -8.748 1.00 77.94 75 ALA A C 1
ATOM 538 O O . ALA A 1 75 ? 1.038 -2.312 -8.116 1.00 77.94 75 ALA A O 1
ATOM 539 N N . LEU A 1 76 ? -0.685 -1.011 -8.728 1.00 81.38 76 LEU A N 1
ATOM 540 C CA . LEU A 1 76 ? -0.230 0.160 -7.978 1.00 81.38 76 LEU A CA 1
ATOM 541 C C . LEU A 1 76 ? -0.163 -0.108 -6.465 1.00 81.38 76 LEU A C 1
ATOM 543 O O . LEU A 1 76 ? 0.803 0.294 -5.816 1.00 81.38 76 LEU A O 1
ATOM 547 N N . VAL A 1 77 ? -1.155 -0.819 -5.914 1.00 79.44 77 VAL A N 1
ATOM 548 C CA . VAL A 1 77 ? -1.171 -1.241 -4.503 1.00 79.44 77 VAL A CA 1
ATOM 549 C C . VAL A 1 77 ? 0.026 -2.136 -4.196 1.00 79.44 77 VAL A C 1
ATOM 551 O O . VAL A 1 77 ? 0.690 -1.919 -3.184 1.00 79.44 77 VAL A O 1
ATOM 554 N N . THR A 1 78 ? 0.346 -3.089 -5.073 1.00 80.81 78 THR A N 1
ATOM 555 C CA . THR A 1 78 ? 1.497 -3.994 -4.901 1.00 80.81 78 THR A CA 1
ATOM 556 C C . THR A 1 78 ? 2.812 -3.213 -4.842 1.00 80.81 78 THR A C 1
ATOM 558 O O . THR A 1 78 ? 3.566 -3.338 -3.879 1.00 80.81 78 THR A O 1
ATOM 561 N N . LEU A 1 79 ? 3.043 -2.327 -5.813 1.00 80.69 79 LEU A N 1
ATOM 562 C CA . LEU A 1 79 ? 4.243 -1.489 -5.875 1.00 80.69 79 LEU A CA 1
ATOM 563 C C . LEU A 1 79 ? 4.366 -0.555 -4.661 1.00 80.69 79 LEU A C 1
ATOM 565 O O . LEU A 1 79 ? 5.428 -0.460 -4.048 1.00 80.69 79 LEU A O 1
ATOM 569 N N . ALA A 1 80 ? 3.274 0.110 -4.274 1.00 82.81 80 ALA A N 1
ATOM 570 C CA . ALA A 1 80 ? 3.258 0.976 -3.099 1.00 82.81 80 ALA A CA 1
ATOM 571 C C . ALA A 1 80 ? 3.525 0.187 -1.808 1.00 82.81 80 ALA A C 1
ATOM 573 O O . ALA A 1 80 ? 4.247 0.660 -0.933 1.00 82.81 80 ALA A O 1
ATOM 574 N N . THR A 1 81 ? 2.974 -1.024 -1.699 1.00 81.38 81 THR A N 1
ATOM 575 C CA . THR A 1 81 ? 3.178 -1.926 -0.560 1.00 81.38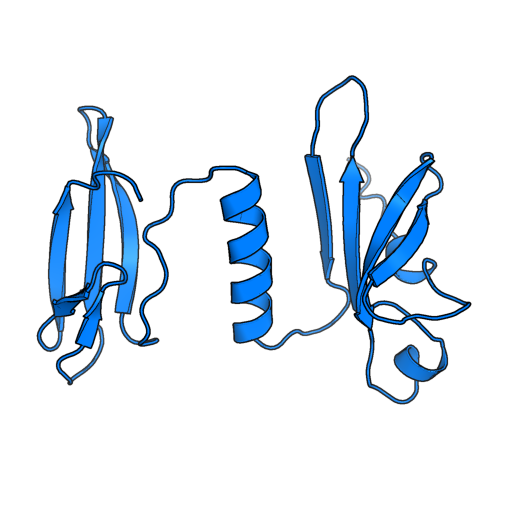 81 THR A CA 1
ATOM 576 C C . THR A 1 81 ? 4.658 -2.277 -0.415 1.00 81.38 81 THR A C 1
ATOM 578 O O . THR A 1 81 ? 5.222 -2.074 0.659 1.00 81.38 81 THR A O 1
ATOM 581 N N . GLU A 1 82 ? 5.320 -2.702 -1.490 1.00 81.94 82 GLU A N 1
ATOM 582 C CA . GLU A 1 82 ? 6.749 -3.033 -1.463 1.00 81.94 82 GLU A CA 1
ATOM 583 C C . GLU A 1 82 ? 7.621 -1.837 -1.050 1.00 81.94 82 GLU A C 1
ATOM 585 O O . GLU A 1 82 ? 8.507 -1.970 -0.202 1.00 81.94 82 GLU A O 1
ATOM 590 N N . THR A 1 83 ? 7.347 -0.646 -1.595 1.00 82.19 83 THR A N 1
ATOM 591 C CA . THR A 1 83 ? 8.095 0.572 -1.251 1.00 82.19 83 THR A CA 1
ATOM 592 C C . THR A 1 83 ? 7.869 0.990 0.208 1.00 82.19 83 THR A C 1
ATOM 594 O O . THR A 1 83 ? 8.821 1.375 0.889 1.00 82.19 83 THR A O 1
ATOM 597 N N . LEU A 1 84 ? 6.636 0.898 0.723 1.00 83.00 84 LEU A N 1
ATOM 598 C CA . LEU A 1 84 ? 6.332 1.205 2.127 1.00 83.00 84 LEU A CA 1
ATOM 599 C C . LEU A 1 84 ? 7.038 0.236 3.086 1.00 83.00 84 LEU A C 1
ATOM 601 O O . LEU A 1 84 ? 7.568 0.681 4.106 1.00 83.00 84 LEU A O 1
ATOM 605 N N . ASP A 1 85 ? 7.096 -1.054 2.739 1.00 82.81 85 ASP A N 1
ATOM 606 C CA . ASP A 1 85 ? 7.815 -2.069 3.520 1.00 82.81 85 ASP A CA 1
ATOM 607 C C . ASP A 1 85 ? 9.316 -1.811 3.543 1.00 82.81 85 ASP A C 1
ATOM 609 O O . ASP A 1 85 ? 9.930 -1.793 4.610 1.00 82.81 85 ASP A O 1
ATOM 613 N N . ALA A 1 86 ? 9.908 -1.547 2.376 1.00 80.31 86 ALA A N 1
ATOM 614 C CA . ALA A 1 86 ? 11.334 -1.257 2.259 1.00 80.31 86 ALA A CA 1
ATOM 615 C C . ALA A 1 86 ? 11.753 -0.025 3.080 1.00 80.31 86 ALA A C 1
ATOM 617 O O . ALA A 1 86 ? 12.879 0.040 3.574 1.00 80.31 86 ALA A O 1
ATOM 618 N N . GLN A 1 87 ? 10.848 0.943 3.248 1.00 81.19 87 GLN A N 1
ATOM 619 C CA . GLN A 1 87 ? 11.080 2.158 4.031 1.00 81.19 87 GLN A CA 1
ATOM 620 C C . GLN A 1 87 ? 10.704 2.018 5.514 1.00 81.19 87 GLN A C 1
ATOM 622 O O . GLN A 1 87 ? 10.899 2.960 6.284 1.00 81.19 87 GLN A O 1
ATOM 627 N N . GLY A 1 88 ? 10.160 0.872 5.936 1.00 82.25 88 GLY A N 1
ATOM 628 C CA . GLY A 1 88 ? 9.695 0.662 7.307 1.00 82.25 88 GLY A CA 1
ATOM 629 C C . GLY A 1 88 ? 8.551 1.600 7.705 1.00 82.25 88 GLY A C 1
ATOM 630 O O . GLY A 1 88 ? 8.411 1.953 8.881 1.00 82.25 88 GLY A O 1
ATOM 631 N N . VAL A 1 89 ? 7.748 2.051 6.736 1.00 84.94 89 VAL A N 1
ATOM 632 C CA . VAL A 1 89 ? 6.607 2.928 7.001 1.00 84.94 89 VAL A CA 1
ATOM 633 C C . VAL A 1 89 ? 5.496 2.104 7.638 1.00 84.94 89 VAL A C 1
ATOM 635 O O . VAL A 1 89 ? 4.949 1.184 7.032 1.00 84.94 89 VAL A O 1
ATOM 638 N N . LYS A 1 90 ? 5.123 2.466 8.870 1.00 86.00 90 LYS A N 1
ATOM 639 C CA . LYS A 1 90 ? 3.984 1.850 9.560 1.00 86.00 90 LYS A CA 1
ATOM 640 C C . LYS A 1 90 ? 2.707 2.067 8.754 1.00 86.00 90 LYS A C 1
ATOM 642 O O . LYS A 1 90 ? 2.380 3.198 8.394 1.00 86.00 90 LYS A O 1
ATOM 647 N N . ARG A 1 91 ? 1.951 0.995 8.544 1.00 86.88 91 ARG A N 1
ATOM 648 C CA . ARG A 1 91 ? 0.699 0.994 7.782 1.00 86.88 91 ARG A CA 1
ATOM 649 C C . ARG A 1 91 ? -0.329 0.094 8.456 1.00 86.88 91 ARG A C 1
ATOM 651 O O . ARG A 1 91 ? 0.036 -0.836 9.164 1.00 86.88 91 ARG A O 1
ATOM 658 N N . ALA A 1 92 ? -1.610 0.363 8.224 1.00 87.00 92 ALA A N 1
ATOM 659 C CA . ALA A 1 92 ? -2.697 -0.440 8.786 1.00 87.00 92 ALA A CA 1
ATOM 660 C C . ALA A 1 92 ? -2.893 -1.785 8.057 1.00 87.00 92 ALA A C 1
ATOM 662 O O . ALA A 1 92 ? -3.711 -2.595 8.479 1.00 87.00 92 ALA A O 1
ATOM 663 N N . GLY A 1 93 ? -2.150 -2.023 6.971 1.00 84.44 93 GLY A N 1
ATOM 664 C CA . GLY A 1 93 ? -2.361 -3.146 6.061 1.00 84.44 93 GLY A CA 1
ATOM 665 C C . GLY A 1 93 ? -3.522 -2.902 5.094 1.00 84.44 93 GLY A C 1
ATOM 666 O O . GLY A 1 93 ? -4.191 -1.870 5.146 1.00 84.44 93 GLY A O 1
ATOM 667 N N . VAL A 1 94 ? -3.739 -3.861 4.198 1.00 84.44 94 VAL A N 1
ATOM 668 C CA . VAL A 1 94 ? -4.836 -3.871 3.221 1.00 84.44 94 V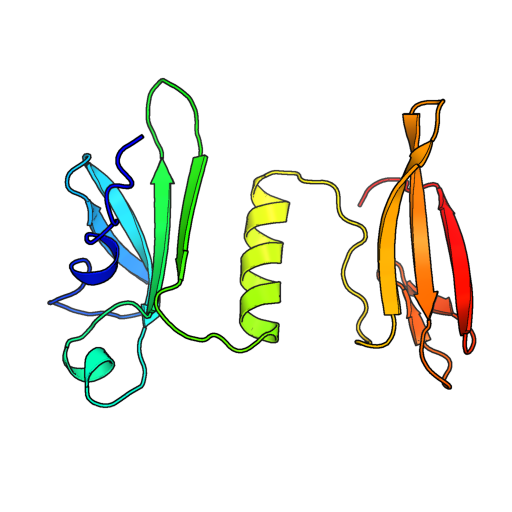AL A CA 1
ATOM 669 C C . VAL A 1 94 ? -5.739 -5.055 3.568 1.00 84.44 94 VAL A C 1
ATOM 671 O O . VAL A 1 94 ? -5.236 -6.113 3.937 1.00 84.44 94 VAL A O 1
ATOM 674 N N . SER A 1 95 ? -7.057 -4.858 3.555 1.00 85.75 95 SER A N 1
ATOM 675 C CA . SER A 1 95 ? -8.013 -5.958 3.742 1.00 85.75 95 SER A CA 1
ATOM 676 C C . SER A 1 95 ? -8.174 -6.724 2.431 1.00 85.75 95 SER A C 1
ATOM 678 O O . SER A 1 95 ? -8.031 -6.146 1.356 1.00 85.75 95 SER A O 1
ATOM 680 N N . ASP A 1 96 ? -8.553 -7.997 2.521 1.00 85.25 96 ASP A N 1
ATOM 681 C CA . ASP A 1 96 ? -8.967 -8.794 1.361 1.00 85.25 96 ASP A CA 1
ATOM 682 C C . ASP A 1 96 ? -10.265 -8.266 0.708 1.00 85.25 96 ASP A C 1
ATOM 684 O O . ASP A 1 96 ? -10.636 -8.710 -0.378 1.00 85.25 96 ASP A O 1
ATOM 688 N N . SER A 1 97 ? -10.970 -7.330 1.358 1.00 89.88 97 SER A N 1
ATOM 689 C CA . SER A 1 97 ? -12.151 -6.647 0.824 1.00 89.88 97 SER A CA 1
ATOM 690 C C . SER A 1 97 ? -11.883 -5.162 0.576 1.00 89.88 97 SER A C 1
ATOM 692 O O . SER A 1 97 ? -11.413 -4.443 1.460 1.00 89.88 97 SER A O 1
ATOM 694 N N . SER A 1 98 ? -12.276 -4.682 -0.607 1.00 90.94 98 SER A N 1
ATOM 695 C CA . SER A 1 98 ? -12.261 -3.258 -0.969 1.00 90.94 98 SER A CA 1
ATOM 696 C C . SER A 1 98 ? -13.222 -2.406 -0.139 1.00 90.94 98 SER A C 1
ATOM 698 O O . SER A 1 98 ? -13.080 -1.187 -0.112 1.00 90.94 98 SER A O 1
ATOM 700 N N . ASP A 1 99 ? -14.188 -3.033 0.535 1.00 95.31 99 ASP A N 1
ATOM 701 C CA . ASP A 1 99 ? -15.165 -2.337 1.373 1.00 95.31 99 ASP A CA 1
ATOM 702 C C . ASP A 1 99 ? -14.596 -1.982 2.753 1.00 95.31 99 ASP A C 1
ATOM 704 O O . ASP A 1 99 ? -15.250 -1.288 3.527 1.00 95.31 99 ASP A O 1
ATOM 708 N N . VAL A 1 100 ? -13.387 -2.447 3.088 1.00 96.06 100 VAL A N 1
ATOM 709 C CA . VAL A 1 100 ? -12.767 -2.188 4.390 1.00 96.06 100 VAL A CA 1
ATOM 710 C C . VAL A 1 100 ? -11.683 -1.127 4.270 1.00 96.06 100 VAL A C 1
ATOM 712 O O . VAL A 1 100 ? -10.586 -1.372 3.767 1.00 96.06 100 VAL A O 1
ATOM 715 N N . GLU A 1 101 ? -11.960 0.048 4.823 1.00 95.56 101 GLU A N 1
ATOM 716 C CA . GLU A 1 101 ? -10.968 1.105 4.994 1.00 95.56 101 GLU A CA 1
ATOM 717 C C . GLU A 1 101 ? -10.179 0.881 6.286 1.00 95.56 101 GLU A C 1
ATOM 719 O O . GLU A 1 101 ? -10.753 0.571 7.333 1.00 95.56 101 GLU A O 1
ATOM 724 N N . GLN A 1 102 ? -8.856 1.061 6.234 1.00 93.94 102 GLN A N 1
ATOM 725 C CA . GLN A 1 102 ? -7.994 0.930 7.406 1.00 93.94 102 GLN A CA 1
ATOM 726 C C . GLN A 1 102 ? -6.964 2.050 7.470 1.00 93.94 102 GLN A C 1
ATOM 728 O O . GLN A 1 102 ? -6.311 2.375 6.480 1.00 93.94 102 GLN A O 1
ATOM 733 N N . LEU A 1 103 ? -6.783 2.621 8.658 1.00 94.81 103 LEU A N 1
ATOM 734 C CA . LEU A 1 103 ? -5.829 3.702 8.886 1.00 94.81 103 LEU A CA 1
ATOM 735 C C . LEU A 1 103 ? -5.201 3.623 10.276 1.00 94.81 103 LEU A C 1
ATOM 737 O O . LEU A 1 103 ? -5.778 3.081 11.221 1.00 94.81 103 LEU A O 1
ATOM 741 N N . LEU A 1 104 ? -3.996 4.182 10.390 1.00 94.62 104 LEU A N 1
ATOM 742 C CA . LEU A 1 104 ? -3.301 4.345 11.661 1.00 94.62 104 LEU A CA 1
ATOM 743 C C . LEU A 1 104 ? -3.428 5.788 12.138 1.00 94.62 104 LEU A C 1
ATOM 745 O O . LEU A 1 104 ? -3.206 6.728 11.375 1.00 94.62 104 LEU A O 1
ATOM 749 N N . ARG A 1 105 ? -3.731 5.969 13.423 1.00 95.19 105 ARG A N 1
ATOM 750 C CA . ARG A 1 105 ? -3.774 7.288 14.057 1.00 95.19 105 ARG A CA 1
ATOM 751 C C . ARG A 1 105 ? -3.032 7.273 15.385 1.00 95.19 105 ARG A C 1
ATOM 753 O O . ARG A 1 105 ? -3.317 6.448 16.246 1.00 95.19 105 ARG A O 1
ATOM 760 N N . ALA A 1 106 ? -2.109 8.212 15.565 1.00 95.00 106 ALA A N 1
ATOM 761 C CA . ALA A 1 106 ? -1.475 8.441 16.858 1.00 95.00 106 ALA A CA 1
ATOM 762 C C . ALA A 1 106 ? -2.372 9.312 17.757 1.00 95.00 106 ALA A C 1
ATOM 764 O O . ALA A 1 106 ? -2.949 10.300 17.291 1.00 95.00 106 ALA A O 1
ATOM 765 N N . ASP A 1 107 ? -2.490 8.953 19.036 1.00 95.00 107 ASP A N 1
ATOM 766 C CA . ASP A 1 107 ? -3.131 9.787 20.056 1.00 95.00 107 ASP A CA 1
ATOM 767 C C . ASP A 1 107 ? -2.153 10.807 20.675 1.00 95.00 107 ASP A C 1
ATOM 769 O O . ASP A 1 107 ? -0.965 10.864 20.347 1.00 95.00 107 ASP A O 1
ATOM 773 N N . SER A 1 108 ? -2.651 11.636 21.597 1.00 96.06 108 SER A N 1
ATOM 774 C CA . SER A 1 108 ? -1.838 12.639 22.302 1.00 96.06 108 SER A CA 1
ATOM 775 C C . SER A 1 108 ? -0.744 12.038 23.192 1.00 96.06 108 SER A C 1
ATOM 777 O O . SER A 1 108 ? 0.195 12.739 23.556 1.00 96.06 108 SER A O 1
ATOM 779 N N . SER A 1 109 ? -0.844 10.750 23.526 1.00 95.56 109 SER A N 1
ATOM 780 C CA . SER A 1 109 ? 0.142 9.987 24.297 1.00 95.56 109 SER A CA 1
ATOM 781 C C . SER A 1 109 ? 1.091 9.182 23.401 1.00 95.56 109 SER A C 1
ATOM 783 O O . SER A 1 109 ? 1.812 8.328 23.906 1.00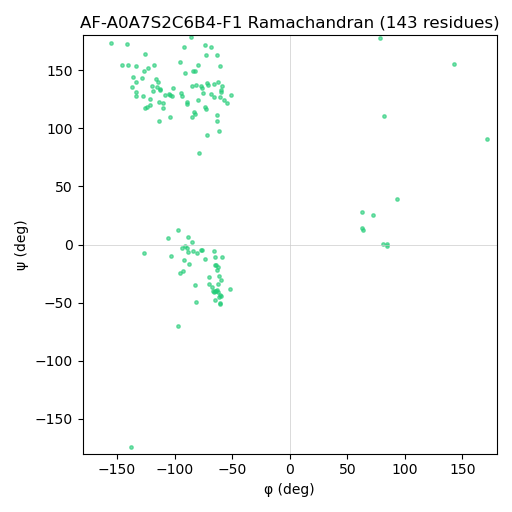 95.56 109 SER A O 1
ATOM 785 N N . GLN A 1 110 ? 1.107 9.446 22.086 1.00 92.88 110 GLN A N 1
ATOM 786 C CA . GLN A 1 110 ? 1.912 8.734 21.083 1.00 92.88 110 GLN A CA 1
ATOM 787 C C . GLN A 1 110 ? 1.568 7.243 20.926 1.00 92.88 110 GLN 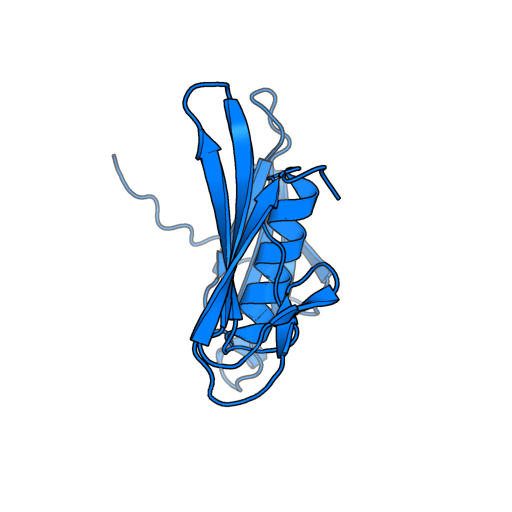A C 1
ATOM 789 O O . GLN A 1 110 ? 2.309 6.505 20.272 1.00 92.88 110 GLN A O 1
ATOM 794 N N . ARG A 1 111 ? 0.431 6.781 21.460 1.00 94.38 111 ARG A N 1
ATOM 795 C CA . ARG A 1 111 ? -0.053 5.428 21.173 1.00 94.38 111 ARG A CA 1
ATOM 796 C C . ARG A 1 111 ? -0.666 5.408 19.789 1.00 94.38 111 ARG A C 1
ATOM 798 O O . ARG A 1 111 ? -1.393 6.325 19.407 1.00 94.38 111 ARG A O 1
ATOM 805 N N . THR A 1 112 ? -0.346 4.369 19.032 1.00 94.94 112 THR A N 1
ATOM 806 C CA . THR A 1 112 ? -0.868 4.192 17.678 1.00 94.94 112 THR A CA 1
ATOM 807 C C . THR A 1 112 ? -2.107 3.315 17.739 1.00 94.94 112 THR A C 1
ATOM 809 O O . THR A 1 112 ? -2.084 2.245 18.336 1.00 94.94 112 THR A O 1
ATOM 812 N N . TRP A 1 113 ? -3.177 3.765 17.100 1.00 95.44 113 TRP A N 1
ATOM 813 C CA . TRP A 1 113 ? -4.448 3.063 17.007 1.00 95.44 113 TRP A CA 1
ATOM 814 C C . TRP A 1 113 ? -4.688 2.639 15.563 1.00 95.44 113 TRP A C 1
ATOM 816 O O . TRP A 1 113 ? -4.516 3.451 14.650 1.00 95.44 113 TRP A O 1
ATOM 826 N N . ARG A 1 114 ? -5.099 1.386 15.366 1.00 95.38 114 ARG A N 1
ATOM 827 C CA . ARG A 1 114 ? -5.634 0.876 14.104 1.00 95.38 114 ARG A CA 1
ATOM 828 C C . ARG A 1 114 ? -7.137 1.101 14.107 1.00 95.38 114 ARG A C 1
ATOM 830 O O . ARG A 1 114 ? -7.834 0.635 15.006 1.00 95.38 114 ARG A O 1
ATOM 837 N N . ILE A 1 115 ? -7.620 1.820 13.105 1.00 97.00 115 ILE A N 1
ATOM 838 C CA . ILE A 1 115 ? -9.044 2.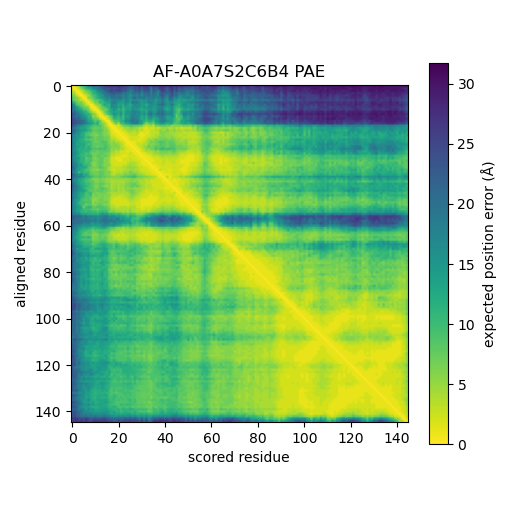037 12.859 1.00 97.00 115 ILE A CA 1
ATOM 839 C C . ILE A 1 115 ? -9.381 1.251 11.597 1.00 97.00 115 ILE A C 1
ATOM 841 O O . ILE A 1 115 ? -8.749 1.480 10.568 1.00 97.00 115 ILE A O 1
ATOM 845 N N . ALA A 1 116 ? 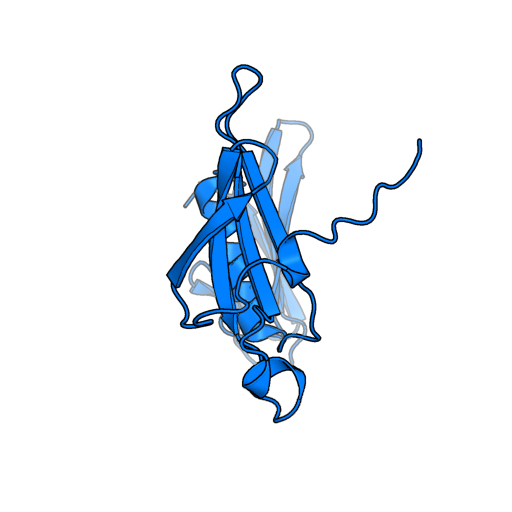-10.328 0.318 11.692 1.00 97.12 116 ALA A N 1
ATOM 846 C CA . ALA A 1 116 ? -10.873 -0.417 10.552 1.00 97.12 116 ALA A CA 1
ATOM 847 C C . ALA A 1 116 ? -12.375 -0.144 10.437 1.00 97.12 116 ALA A C 1
ATOM 849 O O . ALA A 1 116 ? -13.087 -0.206 11.441 1.00 97.12 116 ALA A O 1
ATOM 850 N N . ILE A 1 117 ? -12.836 0.173 9.232 1.00 97.94 117 ILE A N 1
ATOM 851 C CA . ILE A 1 117 ? -14.219 0.554 8.937 1.00 97.94 117 ILE A CA 1
ATOM 852 C C . ILE A 1 117 ? -14.720 -0.357 7.824 1.00 97.94 117 ILE A C 1
ATOM 854 O O . ILE A 1 117 ? -14.171 -0.323 6.726 1.00 97.94 117 ILE A O 1
ATOM 858 N N . ASN A 1 118 ? -15.745 -1.161 8.098 1.00 98.12 118 ASN A N 1
ATOM 859 C CA . ASN A 1 118 ? -16.450 -1.908 7.061 1.00 98.12 118 ASN A CA 1
ATOM 860 C C . ASN A 1 118 ? -17.532 -1.015 6.448 1.00 98.12 118 ASN A C 1
ATOM 862 O O . ASN A 1 118 ? -18.528 -0.733 7.099 1.00 98.12 118 ASN A O 1
ATOM 866 N N . HIS A 1 119 ? -17.361 -0.576 5.206 1.00 97.94 119 HIS A N 1
ATOM 867 C CA . HIS A 1 119 ? -18.367 0.203 4.475 1.00 97.94 119 HIS A CA 1
ATOM 868 C C . HIS A 1 119 ? -1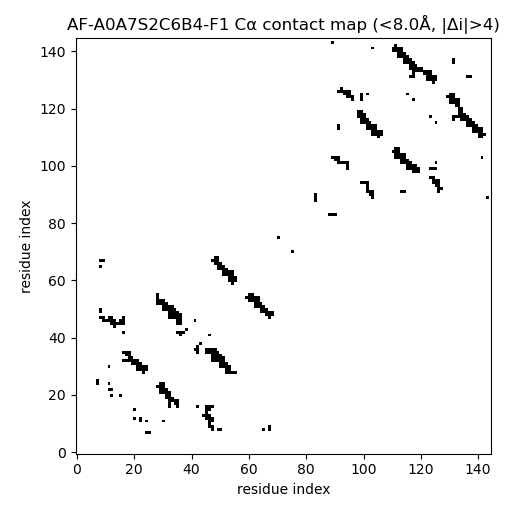9.433 -0.677 3.799 1.00 97.94 119 HIS A C 1
ATOM 870 O O . HIS A 1 119 ? -20.390 -0.148 3.235 1.00 97.94 119 HIS A O 1
ATOM 876 N N . GLY A 1 120 ? -19.270 -2.002 3.838 1.00 97.06 120 GLY A N 1
ATOM 877 C CA . GLY A 1 120 ? -20.121 -2.969 3.153 1.00 97.06 120 GLY A CA 1
ATOM 878 C C . GLY A 1 120 ? -21.293 -3.501 3.984 1.00 97.06 120 GLY A C 1
ATOM 879 O O . GLY A 1 120 ? -21.388 -3.320 5.198 1.00 97.06 120 GLY A O 1
ATOM 880 N N . GLU A 1 121 ? -22.181 -4.223 3.296 1.00 97.88 121 GLU A N 1
ATOM 881 C CA . GLU A 1 121 ? -23.390 -4.849 3.860 1.00 97.88 121 GLU A CA 1
ATOM 882 C C . GLU A 1 121 ? -23.170 -6.290 4.355 1.00 97.88 121 GLU A C 1
ATOM 884 O O . GLU A 1 121 ? -24.097 -6.930 4.854 1.00 97.88 121 GLU A O 1
ATOM 889 N N . ILE A 1 122 ? -21.955 -6.823 4.207 1.00 97.38 122 ILE A N 1
ATOM 890 C CA . ILE A 1 122 ? -21.607 -8.203 4.564 1.00 97.38 122 ILE A CA 1
ATOM 891 C C . ILE A 1 122 ? -20.539 -8.247 5.657 1.00 97.38 122 ILE A C 1
ATOM 893 O O . ILE A 1 122 ? -19.720 -7.336 5.787 1.00 97.38 122 ILE A O 1
ATOM 897 N N . LEU A 1 123 ? -20.530 -9.347 6.416 1.00 97.06 123 LEU A N 1
ATOM 898 C CA . LEU A 1 123 ? -19.449 -9.674 7.342 1.00 97.06 123 LEU A CA 1
ATOM 899 C C . LEU A 1 123 ? -18.133 -9.816 6.564 1.00 97.06 123 LEU A C 1
ATOM 901 O O . LEU A 1 123 ? -18.044 -10.601 5.618 1.00 97.06 123 LEU A O 1
ATOM 905 N N . THR A 1 124 ? -17.105 -9.097 6.999 1.00 96.69 124 THR A N 1
ATOM 906 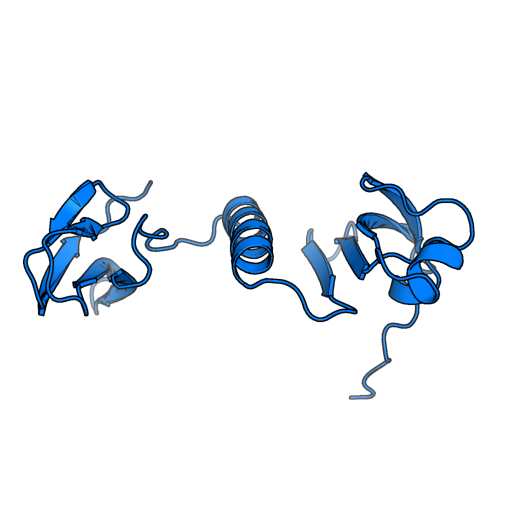C CA . THR A 1 124 ? -15.776 -9.090 6.370 1.00 96.69 124 THR A CA 1
ATOM 907 C C . THR A 1 124 ? -14.672 -9.121 7.429 1.00 96.69 124 THR A C 1
ATOM 909 O O . THR A 1 124 ? -14.948 -9.306 8.616 1.00 96.69 124 THR A O 1
ATOM 912 N N . LYS A 1 125 ? -13.405 -8.994 7.021 1.00 96.12 125 LYS A N 1
ATOM 913 C CA . LYS A 1 125 ? -12.252 -8.975 7.928 1.00 96.12 125 LYS A CA 1
ATOM 914 C C . LYS A 1 125 ? -11.338 -7.776 7.691 1.00 96.12 125 LYS A C 1
ATOM 916 O O . LYS A 1 125 ? -11.099 -7.376 6.555 1.00 96.12 125 LYS A O 1
ATOM 921 N N . ALA A 1 126 ? -10.788 -7.240 8.775 1.00 94.81 126 ALA A N 1
ATOM 922 C CA . ALA A 1 126 ? -9.639 -6.337 8.750 1.00 94.81 126 ALA A CA 1
ATOM 923 C C . ALA A 1 126 ? -8.356 -7.076 8.309 1.00 94.81 126 ALA A C 1
ATOM 925 O O . ALA A 1 126 ? -8.333 -8.307 8.246 1.00 94.81 126 ALA A O 1
ATOM 926 N N . SER A 1 127 ? -7.273 -6.336 8.048 1.00 90.94 127 SER A N 1
ATOM 927 C CA . SER A 1 127 ? -5.971 -6.902 7.626 1.00 90.94 127 SER A CA 1
ATOM 928 C C . SER A 1 127 ? -5.352 -7.839 8.669 1.00 90.94 127 SER A C 1
ATOM 930 O O . SER A 1 127 ? -4.615 -8.754 8.320 1.00 90.94 127 SER A O 1
ATOM 932 N N . ASP A 1 128 ? -5.669 -7.642 9.949 1.00 90.81 128 ASP A N 1
ATOM 933 C CA . ASP A 1 128 ? -5.220 -8.495 11.055 1.00 90.81 128 ASP A CA 1
ATOM 934 C C . ASP A 1 128 ? -6.158 -9.681 11.345 1.00 90.81 128 ASP A C 1
ATOM 936 O O . ASP A 1 128 ? -5.976 -10.408 12.323 1.00 90.81 128 ASP A O 1
ATOM 940 N N . GLY A 1 129 ? -7.174 -9.887 10.503 1.00 92.62 129 GLY A N 1
ATOM 941 C CA . GLY A 1 129 ? -8.135 -10.978 10.624 1.00 92.62 129 GLY A CA 1
ATOM 942 C C . GLY A 1 129 ? -9.312 -10.705 11.565 1.00 92.62 129 GLY A C 1
ATOM 943 O O . GLY A 1 129 ? -10.175 -11.579 11.685 1.00 92.62 129 GLY A O 1
ATOM 944 N N . THR A 1 130 ? -9.391 -9.526 12.199 1.00 94.62 130 THR A N 1
ATOM 945 C CA . THR A 1 130 ? -10.557 -9.116 13.007 1.00 94.62 130 THR A CA 1
ATOM 946 C C . THR A 1 130 ? -11.823 -9.148 12.151 1.00 94.62 130 THR A C 1
ATOM 948 O O . THR A 1 130 ? -11.865 -8.498 11.109 1.00 94.62 130 THR A O 1
ATOM 951 N N . ALA A 1 131 ? -12.853 -9.882 12.579 1.00 96.88 131 ALA A N 1
ATOM 952 C CA . ALA A 1 131 ? -14.149 -9.875 11.904 1.00 96.88 131 ALA A CA 1
ATOM 953 C C . ALA A 1 131 ? -14.865 -8.534 12.133 1.00 96.88 131 ALA A C 1
ATOM 955 O O . ALA A 1 131 ? -14.849 -8.023 13.250 1.00 96.88 131 ALA A O 1
ATOM 956 N N . LEU A 1 132 ? -15.468 -7.987 11.077 1.00 97.69 132 LEU A N 1
ATOM 957 C CA . LEU A 1 132 ? -16.215 -6.732 11.087 1.00 97.69 132 LEU A CA 1
ATOM 958 C C . LEU A 1 132 ? -17.627 -6.990 10.568 1.00 97.69 132 LEU A C 1
ATOM 960 O O . LEU A 1 132 ? -17.795 -7.388 9.410 1.00 97.69 132 LEU A O 1
ATOM 964 N N . GLU A 1 133 ? -18.627 -6.753 11.409 1.00 98.50 133 GLU A N 1
ATOM 965 C CA . GLU A 1 133 ? -20.034 -6.755 11.008 1.00 98.50 133 GLU A CA 1
ATOM 966 C C . GLU A 1 133 ? -20.317 -5.639 9.979 1.00 98.50 133 GLU A C 1
ATOM 968 O O . GLU A 1 133 ? -19.508 -4.711 9.823 1.00 98.50 133 GLU A O 1
ATOM 973 N N . PRO A 1 134 ? -21.442 -5.699 9.241 1.00 98.44 134 PRO A N 1
ATOM 974 C CA . PRO A 1 134 ? -21.837 -4.631 8.325 1.00 98.44 134 PRO A CA 1
ATOM 975 C C . PRO A 1 134 ? -21.831 -3.259 9.008 1.00 98.44 134 PRO A C 1
ATOM 977 O O . PRO A 1 134 ? -22.441 -3.087 10.066 1.00 98.44 134 PRO A O 1
ATOM 980 N N . PHE A 1 135 ? -21.153 -2.283 8.398 1.00 98.00 135 PHE A N 1
ATOM 981 C CA . PHE A 1 135 ? -21.020 -0.911 8.915 1.00 98.00 135 PHE A CA 1
ATOM 982 C C . PHE A 1 135 ? -20.277 -0.772 10.256 1.00 98.00 135 PHE A C 1
ATOM 984 O O . PHE A 1 135 ? -20.317 0.293 10.882 1.00 98.00 135 PHE A O 1
ATOM 991 N N . GLU A 1 136 ? -19.598 -1.823 10.722 1.00 98.25 136 GLU A N 1
ATOM 992 C CA . GLU A 1 136 ? -18.844 -1.777 11.972 1.00 98.25 136 GLU A CA 1
ATOM 993 C C . GLU A 1 136 ? -17.574 -0.924 11.843 1.00 98.25 136 GLU A C 1
ATOM 995 O O . GLU A 1 136 ? -16.820 -1.009 10.869 1.00 98.25 136 GLU A O 1
ATOM 1000 N N . VAL A 1 137 ? -17.309 -0.139 12.891 1.00 97.94 137 VAL A N 1
ATOM 1001 C CA . VAL A 1 137 ? -16.030 0.538 13.113 1.00 97.94 137 VAL A CA 1
ATOM 1002 C C . VAL A 1 137 ? -15.329 -0.120 14.292 1.00 97.94 137 VAL A C 1
ATOM 1004 O O . VAL A 1 137 ? -15.799 -0.044 15.428 1.00 97.94 137 VAL A O 1
ATOM 1007 N N . ASN A 1 138 ? -14.167 -0.708 14.035 1.00 97.56 138 ASN A N 1
ATOM 1008 C CA . ASN A 1 138 ? -13.331 -1.324 15.052 1.00 97.56 138 ASN A CA 1
ATOM 1009 C C . ASN A 1 138 ? -12.077 -0.476 15.301 1.00 97.56 138 ASN A C 1
ATOM 1011 O O . ASN A 1 138 ? -11.355 -0.119 14.367 1.00 97.56 138 ASN A O 1
ATOM 1015 N N . ILE A 1 139 ? -11.812 -0.168 16.572 1.00 96.81 139 ILE A N 1
ATOM 1016 C CA . ILE A 1 139 ? -10.638 0.593 17.007 1.00 96.81 139 ILE A CA 1
ATOM 1017 C C . ILE A 1 139 ? -9.843 -0.271 17.982 1.00 96.81 139 ILE A C 1
ATOM 1019 O O . ILE A 1 139 ? -10.350 -0.639 19.041 1.00 96.81 139 ILE A O 1
ATOM 1023 N N . ALA A 1 140 ? -8.591 -0.561 17.638 1.00 94.50 140 ALA A N 1
ATOM 1024 C CA . ALA A 1 140 ? -7.689 -1.378 18.441 1.00 94.50 140 ALA A CA 1
ATOM 1025 C C . ALA A 1 140 ? -6.310 -0.718 18.558 1.00 94.50 140 ALA A C 1
ATOM 1027 O O . ALA A 1 140 ? -5.902 0.062 17.695 1.00 94.50 140 ALA A O 1
ATOM 1028 N N . GLU A 1 141 ? -5.580 -1.008 19.633 1.00 93.88 141 GLU A N 1
ATOM 1029 C CA . GLU A 1 141 ? -4.194 -0.554 19.767 1.00 93.88 141 GLU A CA 1
ATOM 1030 C C . GLU A 1 141 ? -3.311 -1.290 18.748 1.00 93.88 141 GLU A C 1
ATOM 1032 O O . GLU A 1 141 ? -3.364 -2.514 18.631 1.00 93.88 141 GLU A O 1
ATOM 1037 N N . PHE A 1 142 ? -2.514 -0.542 17.982 1.00 91.19 142 PHE A N 1
ATOM 1038 C CA . PHE A 1 142 ? -1.620 -1.103 16.975 1.00 91.19 142 PHE A CA 1
ATOM 1039 C C . PHE A 1 142 ? -0.324 -1.578 17.634 1.00 91.19 142 PHE A C 1
ATOM 1041 O O . PHE A 1 142 ? 0.483 -0.769 18.096 1.00 91.19 142 PHE A O 1
ATOM 1048 N N . THR A 1 143 ? -0.107 -2.890 17.643 1.00 84.19 143 THR A N 1
ATOM 1049 C CA . THR A 1 143 ? 1.044 -3.526 18.304 1.00 84.19 143 THR A CA 1
ATOM 1050 C C . THR A 1 143 ? 2.248 -3.755 17.389 1.00 84.19 143 THR A C 1
ATOM 1052 O O . THR A 1 143 ? 3.301 -4.154 17.880 1.00 84.19 143 THR A O 1
ATOM 1055 N N . GLY A 1 144 ? 2.141 -3.424 16.097 1.00 73.06 144 GLY A N 1
ATOM 1056 C CA . GLY A 1 144 ? 3.212 -3.602 15.116 1.00 73.06 144 GLY A CA 1
ATOM 1057 C C . GLY A 1 144 ? 3.287 -5.031 14.584 1.00 73.06 144 GLY A C 1
ATOM 1058 O O . GLY A 1 144 ? 3.690 -5.946 15.299 1.00 73.06 144 GLY A O 1
ATOM 1059 N N . GLN A 1 145 ? 2.933 -5.191 13.312 1.00 56.34 145 GLN A N 1
ATOM 1060 C CA . GLN A 1 145 ? 3.389 -6.273 12.442 1.00 56.34 145 GLN A CA 1
ATOM 1061 C C . GLN A 1 145 ? 3.944 -5.645 11.171 1.00 56.34 145 GLN A C 1
ATOM 1063 O O . GLN A 1 145 ? 3.374 -4.609 10.749 1.00 56.34 145 GLN A O 1
#

Solvent-accessible surface area (backbone atoms only — not comparable to full-atom values): 8538 Å² total; per-residue (Å²): 133,84,81,75,78,81,57,61,64,65,63,47,32,78,83,58,45,45,67,72,34,70,49,69,46,97,87,71,37,53,34,32,22,66,34,46,39,86,50,82,63,55,26,69,53,19,24,34,28,23,35,38,32,53,42,82,52,98,91,50,80,50,76,50,76,50,73,76,55,94,70,61,68,70,60,51,51,51,56,51,49,53,55,35,58,76,68,68,55,88,69,49,62,68,32,99,41,93,46,38,50,55,41,69,46,69,49,98,84,70,49,42,30,33,40,36,36,29,76,35,89,52,78,46,45,45,54,88,62,50,76,31,52,52,62,31,75,49,78,44,80,54,85,80,130

Radius of gyration: 19.88 Å; Cα contacts (8 Å, |Δi|>4): 255; chains: 1; bounding box: 50×37×54 Å

Secondary structure (DSSP, 8-state):
-------HHHHTTSS---TT-EEE-TTS-EEEEEEE--STTTTTTT-EEEEEEEE--TT--EEEEEE-S---HHHHHHHHHHHHHHTT-------SSTTEEEEEEE-TTS-EEEEEEE-SSS-EE-TT--EE-TT-EEEEE----

Nearest PDB structures (foldseek):
  5xb7-assembly1_D  TM=7.019E-01  e=1.038E-02  Bifidobacterium animalis subsp. lactis
  5xb7-assembly2_F  TM=6.460E-01  e=5.597E-03  Bifidobacterium animalis subsp. lactis
  5xb7-assembly1_C  TM=6.555E-01  e=2.038E-02  Bifidobacterium animalis subsp. lactis
  4uoz-assembly1_C  TM=5.326E-01  e=2.858E-01  Bifidobacterium animalis subsp. lactis Bl-04
  4uoq-assembly1_C  TM=3.607E-01  e=3.382E-01  Bifidobacterium animalis subsp. lactis Bl-04

Organism: NCBI:txid3111310

Mean predicted aligned error: 9.43 Å

Foldseek 3Di:
DDPPDPCQLFVPFQPAQDQQDWDADPVRWIKGQNAADPDPPRVVSGHRQKIKTWDPDPVDTDIDIDHNDDDDVVVVVVVVVVRCVVVVPDFQDDFPDPQKDWGWDADPVRFIKIKIFRCDQQWGAGRVRHIAHHGRIDIDTDPDD

pLDDT: mean 80.38, std 15.81, range [26.67, 98.5]

Sequence (145 aa):
ASATVFREGLEVVANSAENGATTTGDDGEVVEVIWKYTDSFFGALGLGAVTRRRLSSAAGSGEVVYVGAGIEPEALVTLATETLDAQGVKRAGVSDSSDVEQLLRADSSQRTWRIAINHGEILTKASDGTALEPFEVNIAEFTGQ